Protein AF-A0A180F6N1-F1 (afdb_monomer)

Solvent-accessible surface area (backbone atoms only — not comparable to full-atom values): 6574 Å² total; per-residue (Å²): 79,39,38,54,26,73,73,48,71,42,90,83,77,40,50,67,47,74,34,85,89,40,63,73,47,91,52,71,53,28,44,74,29,74,54,74,46,99,86,74,53,70,52,46,40,78,42,44,46,66,56,42,49,54,48,43,49,72,75,32,71,51,40,65,73,68,38,57,62,60,62,80,40,40,66,64,48,40,50,52,49,44,39,50,50,46,37,73,73,74,43,77,85,42,72,68,55,47,53,51,51,59,64,64,70,51,80,84,80,82,125

Structure (mmCIF, N/CA/C/O backbone):
data_AF-A0A180F6N1-F1
#
_entry.id   AF-A0A180F6N1-F1
#
loop_
_atom_site.group_PDB
_atom_site.id
_atom_site.type_symbol
_atom_site.label_atom_id
_atom_site.label_alt_id
_atom_site.label_comp_id
_atom_site.label_asym_id
_atom_site.label_entity_id
_atom_site.label_seq_id
_atom_site.pdbx_PDB_ins_code
_atom_site.Cartn_x
_atom_site.Cartn_y
_atom_site.Cartn_z
_atom_site.occupancy
_atom_site.B_iso_or_equiv
_atom_site.auth_seq_id
_atom_site.auth_comp_id
_atom_site.auth_asym_id
_atom_site.auth_atom_id
_atom_site.pdbx_PDB_model_num
ATOM 1 N N . MET A 1 1 ? -3.446 -8.917 0.694 1.00 62.00 1 MET A N 1
ATOM 2 C CA . MET A 1 1 ? -3.112 -10.315 1.010 1.00 62.00 1 MET A CA 1
ATOM 3 C C . MET A 1 1 ? -4.001 -10.765 2.131 1.00 62.00 1 MET A C 1
ATOM 5 O O . MET A 1 1 ? -4.154 -10.025 3.104 1.00 62.00 1 MET A O 1
ATOM 9 N N . TYR A 1 2 ? -4.553 -11.953 1.968 1.00 64.06 2 TYR A N 1
ATOM 10 C CA . TYR A 1 2 ? -5.416 -12.605 2.930 1.00 64.06 2 TYR A CA 1
ATOM 11 C C . TYR A 1 2 ? -4.659 -13.669 3.721 1.00 64.06 2 TYR A C 1
ATOM 13 O O . TYR A 1 2 ? -3.598 -14.154 3.315 1.00 64.06 2 TYR A O 1
ATOM 21 N N . GLU A 1 3 ? -5.185 -13.995 4.894 1.00 54.75 3 GLU A N 1
ATOM 22 C CA . GLU A 1 3 ? -4.610 -15.007 5.771 1.00 54.75 3 GLU A CA 1
ATOM 23 C C . GLU A 1 3 ? -4.488 -16.365 5.051 1.00 54.75 3 GLU A C 1
ATOM 25 O O . GLU A 1 3 ? -5.470 -16.902 4.536 1.00 54.75 3 GLU A O 1
ATOM 30 N N . GLY A 1 4 ? -3.267 -16.915 5.003 1.00 57.75 4 GLY A N 1
ATOM 31 C CA . GLY A 1 4 ? -2.955 -18.195 4.351 1.00 57.75 4 GLY A CA 1
ATOM 32 C C . GLY A 1 4 ? -2.373 -18.113 2.929 1.00 57.75 4 GLY A C 1
ATOM 33 O O . GLY A 1 4 ? -1.931 -19.132 2.408 1.00 57.75 4 GLY A O 1
ATOM 34 N N . GLU A 1 5 ? -2.286 -16.923 2.320 1.00 57.81 5 GLU A N 1
ATOM 35 C CA . GLU A 1 5 ? -1.766 -16.756 0.944 1.00 57.81 5 GLU A CA 1
ATOM 36 C C . GLU A 1 5 ? -0.229 -16.634 0.837 1.00 57.81 5 GLU A C 1
ATOM 38 O O . GLU A 1 5 ? 0.317 -16.665 -0.269 1.00 57.81 5 GLU A O 1
ATOM 43 N N . ILE A 1 6 ? 0.491 -16.488 1.959 1.00 59.62 6 ILE A N 1
ATOM 44 C CA . ILE A 1 6 ? 1.956 -16.318 1.975 1.00 59.62 6 ILE A CA 1
ATOM 45 C C . ILE A 1 6 ? 2.626 -17.684 2.151 1.00 59.62 6 ILE A C 1
ATOM 47 O O . ILE A 1 6 ? 2.595 -18.248 3.243 1.00 59.62 6 ILE A O 1
ATOM 51 N N . ALA A 1 7 ? 3.258 -18.200 1.094 1.00 58.75 7 ALA A N 1
ATOM 52 C CA . ALA A 1 7 ? 4.006 -19.459 1.159 1.00 58.75 7 ALA A CA 1
ATOM 53 C C . ALA A 1 7 ? 5.454 -19.256 1.634 1.00 58.75 7 ALA A C 1
ATOM 55 O O . ALA A 1 7 ? 5.997 -20.082 2.361 1.00 58.75 7 ALA A O 1
ATOM 56 N N . SER A 1 8 ? 6.091 -18.157 1.223 1.00 55.88 8 SER A N 1
ATOM 57 C CA . SER A 1 8 ? 7.473 -17.824 1.576 1.00 55.88 8 SER A CA 1
ATOM 58 C C . SER A 1 8 ? 7.761 -16.358 1.253 1.00 55.88 8 SER A C 1
ATOM 60 O O . SER A 1 8 ? 7.312 -15.849 0.224 1.00 55.88 8 SER A O 1
ATOM 62 N N . GLN A 1 9 ? 8.5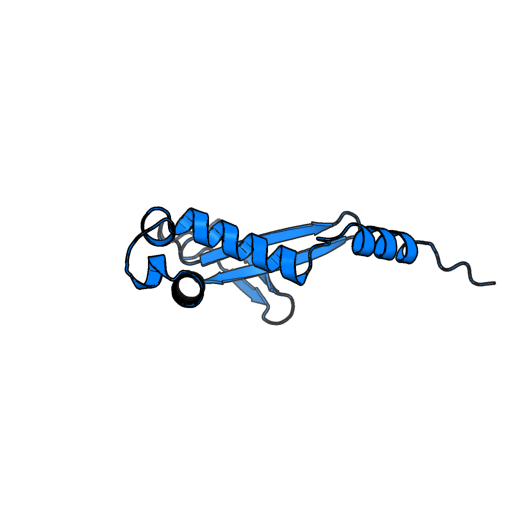21 -15.691 2.124 1.00 58.34 9 GLN A N 1
ATOM 63 C CA . GLN A 1 9 ? 9.084 -14.367 1.874 1.00 58.34 9 GLN A CA 1
ATOM 64 C C . GLN A 1 9 ? 10.608 -14.458 1.958 1.00 58.34 9 GLN A C 1
ATOM 66 O O . GLN A 1 9 ? 11.173 -14.690 3.031 1.00 58.34 9 GLN A O 1
ATOM 71 N N . ASN A 1 10 ? 11.294 -14.233 0.840 1.00 67.94 10 ASN A N 1
ATOM 72 C CA . ASN A 1 10 ? 12.748 -14.159 0.847 1.00 67.94 10 ASN A CA 1
ATOM 73 C C . ASN A 1 10 ? 13.186 -12.804 1.428 1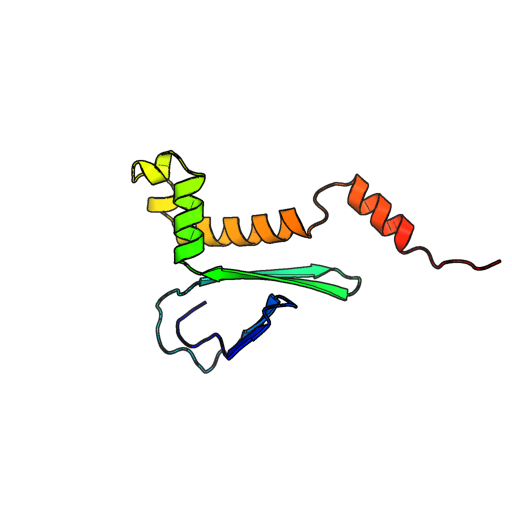.00 67.94 10 ASN A C 1
ATOM 75 O O . ASN A 1 10 ? 12.964 -11.748 0.835 1.00 67.94 10 ASN A O 1
ATOM 79 N N . ARG A 1 11 ? 13.825 -12.831 2.605 1.00 58.41 11 ARG A N 1
ATOM 80 C CA . ARG A 1 11 ? 14.264 -11.628 3.342 1.00 58.41 11 ARG A CA 1
ATOM 81 C C . ARG A 1 11 ? 15.283 -10.774 2.581 1.00 58.41 11 ARG A C 1
ATOM 83 O O . ARG A 1 11 ? 15.385 -9.585 2.868 1.00 58.41 11 ARG A O 1
ATOM 90 N N . PHE A 1 12 ? 16.032 -11.364 1.648 1.00 54.41 12 PHE A N 1
ATOM 91 C CA . PHE A 1 12 ? 17.068 -10.668 0.883 1.00 54.41 12 PHE A CA 1
ATOM 92 C C . PHE A 1 12 ? 16.554 -10.127 -0.453 1.00 54.41 12 PHE A C 1
ATOM 94 O O . PHE A 1 12 ? 16.831 -8.976 -0.790 1.00 54.41 12 PHE A O 1
ATOM 101 N N . THR A 1 13 ? 15.798 -10.922 -1.214 1.00 58.41 13 THR A N 1
ATOM 102 C CA . THR A 1 13 ? 15.313 -10.504 -2.544 1.00 58.41 13 THR A CA 1
ATOM 103 C C . THR A 1 13 ? 13.993 -9.738 -2.477 1.00 58.41 13 THR A C 1
ATOM 105 O O . THR A 1 13 ? 13.713 -8.925 -3.364 1.00 58.41 13 THR A O 1
ATOM 108 N N . GLY A 1 14 ? 13.223 -9.933 -1.400 1.00 62.91 14 GLY A N 1
ATOM 109 C CA . GLY A 1 14 ? 11.866 -9.414 -1.240 1.00 62.91 14 GLY A CA 1
ATOM 110 C C . GLY A 1 14 ? 10.824 -10.206 -2.028 1.00 62.91 14 GLY A C 1
ATOM 111 O O . GLY A 1 14 ? 9.653 -9.839 -1.991 1.00 62.91 14 GLY A O 1
ATOM 112 N N . GLU A 1 15 ? 11.230 -11.267 -2.730 1.00 62.00 15 GLU A N 1
ATOM 113 C CA . GLU A 1 15 ? 10.329 -12.131 -3.488 1.00 62.00 15 GLU A CA 1
ATOM 114 C C . GLU A 1 15 ? 9.328 -12.789 -2.547 1.00 62.00 15 GLU A C 1
ATOM 116 O O . GLU A 1 15 ? 9.685 -13.348 -1.502 1.00 62.00 15 GLU A O 1
ATOM 121 N N . ILE A 1 16 ? 8.063 -12.701 -2.939 1.00 68.19 16 ILE A N 1
ATOM 122 C CA . ILE A 1 16 ? 6.961 -13.326 -2.232 1.00 68.19 16 ILE A CA 1
ATOM 123 C C . ILE A 1 16 ? 6.409 -14.402 -3.148 1.00 68.19 16 ILE A C 1
ATOM 125 O O . ILE A 1 16 ? 5.938 -14.106 -4.247 1.00 68.19 16 ILE A O 1
ATOM 129 N N . VAL A 1 17 ? 6.448 -15.645 -2.684 1.00 64.38 17 VAL A N 1
ATOM 130 C CA . VAL A 1 17 ? 5.744 -16.735 -3.354 1.00 64.38 17 VAL A CA 1
ATOM 131 C C . VAL A 1 17 ? 4.316 -16.751 -2.825 1.00 64.38 17 VAL A C 1
ATOM 133 O O . VAL A 1 17 ? 4.077 -16.990 -1.637 1.00 64.38 17 VAL A O 1
ATOM 136 N N . PHE A 1 18 ? 3.374 -16.459 -3.717 1.00 66.19 18 PHE A N 1
ATOM 137 C CA . PHE A 1 18 ? 1.947 -16.472 -3.425 1.00 66.19 18 PHE A CA 1
ATOM 138 C C . PHE A 1 18 ? 1.386 -17.871 -3.654 1.00 66.19 18 PHE A C 1
ATOM 140 O O . PHE A 1 18 ? 1.602 -18.452 -4.717 1.00 66.19 18 PHE A O 1
ATOM 147 N N . ASN A 1 19 ? 0.627 -18.391 -2.688 1.00 63.66 19 ASN A N 1
ATOM 148 C CA . ASN A 1 19 ? -0.185 -19.587 -2.891 1.00 63.66 19 ASN A CA 1
ATOM 149 C C . ASN A 1 19 ? -1.679 -19.208 -2.873 1.00 63.66 19 ASN A C 1
ATOM 151 O O . ASN A 1 19 ? -2.273 -19.136 -1.796 1.00 63.66 19 ASN A O 1
ATOM 155 N N . PRO A 1 20 ? -2.303 -18.972 -4.042 1.00 59.09 20 PRO A N 1
ATOM 156 C CA . PRO A 1 20 ? -3.707 -18.566 -4.129 1.00 59.09 20 PRO A CA 1
ATOM 157 C C . PRO A 1 20 ? -4.694 -19.649 -3.657 1.00 59.09 20 PRO A C 1
ATOM 159 O O . PRO A 1 20 ? -5.838 -19.332 -3.345 1.00 59.09 20 PRO A O 1
ATOM 162 N N . ALA A 1 21 ? -4.270 -20.914 -3.550 1.00 55.81 21 ALA A N 1
ATOM 163 C CA . ALA A 1 21 ? -5.102 -22.011 -3.046 1.00 55.81 21 ALA A CA 1
ATOM 164 C C . ALA A 1 21 ? -5.127 -22.108 -1.505 1.00 55.81 21 ALA A C 1
ATOM 166 O O . ALA A 1 21 ? -5.887 -22.896 -0.949 1.00 55.81 21 ALA A O 1
ATOM 167 N N . GLY A 1 22 ? -4.295 -21.327 -0.806 1.00 58.22 22 GLY A N 1
ATOM 168 C CA . GLY A 1 22 ? -4.133 -21.377 0.651 1.00 58.22 22 GLY A CA 1
ATOM 169 C C . GLY A 1 22 ? -5.033 -20.428 1.444 1.00 58.22 22 GLY A C 1
ATOM 170 O O . GLY A 1 22 ? -4.847 -20.314 2.654 1.00 58.22 22 GLY A O 1
ATOM 171 N N . LYS A 1 23 ? -5.972 -19.724 0.800 1.00 54.97 23 LYS A N 1
ATOM 172 C CA . LYS A 1 23 ? -6.834 -18.728 1.453 1.00 54.97 23 LYS A CA 1
ATOM 173 C C . LYS A 1 23 ? -7.637 -19.371 2.590 1.00 54.97 23 LYS A C 1
ATOM 175 O O . LYS A 1 23 ? -8.532 -20.176 2.348 1.00 54.97 23 LYS A O 1
ATOM 180 N N . LYS A 1 24 ? -7.321 -19.000 3.833 1.00 59.91 24 LYS A N 1
ATOM 181 C CA . LYS A 1 24 ? -8.010 -19.485 5.042 1.00 59.91 24 LYS A CA 1
ATOM 182 C C . LYS A 1 24 ? -9.109 -18.538 5.516 1.00 59.91 24 LYS A C 1
ATOM 184 O O . LYS A 1 24 ? -10.041 -18.988 6.170 1.00 59.91 24 LYS A O 1
ATOM 189 N N . SER A 1 25 ? -8.997 -17.246 5.210 1.00 65.69 25 SER A N 1
ATOM 190 C CA . SER A 1 25 ? -9.921 -16.216 5.695 1.00 65.69 25 SER A CA 1
ATOM 191 C C . SER A 1 25 ? -9.981 -15.013 4.748 1.00 65.69 25 SER A C 1
ATOM 193 O O . SER A 1 25 ? -9.088 -14.822 3.926 1.00 65.69 25 SER A O 1
ATOM 195 N N . ASP A 1 26 ? -11.018 -14.184 4.885 1.00 70.75 26 ASP A N 1
ATOM 196 C CA . ASP A 1 26 ? -11.162 -12.880 4.218 1.00 70.75 26 ASP A CA 1
ATOM 197 C C . ASP A 1 26 ? -10.468 -11.733 4.983 1.00 70.75 26 ASP A C 1
ATOM 199 O O . ASP A 1 26 ? -10.523 -10.571 4.578 1.00 70.75 26 ASP A O 1
ATOM 203 N N . THR A 1 27 ? -9.759 -12.035 6.075 1.00 73.75 27 THR A N 1
ATOM 204 C CA . THR A 1 27 ? -8.994 -11.034 6.828 1.00 73.75 27 THR A CA 1
ATOM 205 C C . THR A 1 27 ? -7.758 -10.573 6.054 1.00 73.75 27 THR A C 1
ATOM 207 O O . THR A 1 27 ? -6.881 -11.369 5.713 1.00 73.75 27 THR A O 1
ATOM 210 N N . VAL A 1 28 ? -7.647 -9.260 5.826 1.00 78.75 28 VAL A N 1
ATOM 211 C CA . VAL A 1 28 ? -6.467 -8.641 5.206 1.00 78.75 28 VAL A CA 1
ATOM 212 C C . VAL A 1 28 ? -5.303 -8.604 6.204 1.00 78.75 28 VAL A C 1
ATOM 214 O O . VAL A 1 28 ? -5.321 -7.832 7.163 1.00 78.75 28 VAL A O 1
ATOM 217 N N . ILE A 1 29 ? -4.264 -9.401 5.949 1.00 82.62 29 ILE A N 1
ATOM 218 C CA . ILE A 1 29 ? -3.051 -9.494 6.787 1.00 82.62 29 ILE A CA 1
ATOM 219 C C . ILE A 1 29 ? -1.950 -8.509 6.366 1.00 82.62 29 ILE A C 1
ATOM 221 O O . ILE A 1 29 ? -1.088 -8.126 7.160 1.00 82.62 29 ILE A O 1
ATOM 225 N N . GLY A 1 30 ? -1.983 -8.051 5.115 1.00 85.56 30 GLY A N 1
ATOM 226 C CA . GLY A 1 30 ? -0.951 -7.174 4.586 1.00 85.56 30 GLY A CA 1
ATOM 227 C C . GLY A 1 30 ? -1.164 -6.758 3.140 1.00 85.56 30 GLY A C 1
ATOM 228 O O . GLY A 1 30 ? -2.081 -7.203 2.440 1.00 85.56 30 GLY A O 1
ATOM 229 N N . TYR A 1 31 ? -0.274 -5.885 2.697 1.00 87.50 31 TYR A N 1
ATOM 230 C CA . TYR A 1 31 ? -0.313 -5.196 1.422 1.00 87.50 31 TYR A CA 1
ATOM 231 C C . TYR A 1 31 ? 0.994 -5.431 0.682 1.00 87.50 31 TYR A C 1
ATOM 233 O O . TYR A 1 31 ? 2.077 -5.333 1.255 1.00 87.50 31 TYR A O 1
ATOM 241 N N . VAL A 1 32 ? 0.884 -5.713 -0.610 1.00 87.81 32 VAL A N 1
ATOM 242 C CA . VAL A 1 32 ? 2.032 -5.904 -1.490 1.00 87.81 32 VAL A CA 1
ATOM 243 C C . VAL A 1 32 ? 1.960 -4.920 -2.647 1.00 87.81 32 VAL A C 1
ATOM 245 O O . VAL A 1 32 ? 0.880 -4.638 -3.165 1.00 87.81 32 VAL A O 1
ATOM 248 N N . ALA A 1 33 ? 3.115 -4.403 -3.047 1.00 87.75 33 ALA A N 1
ATOM 249 C CA . ALA A 1 33 ? 3.303 -3.737 -4.322 1.00 87.75 33 ALA A CA 1
ATOM 250 C C . ALA A 1 33 ? 4.400 -4.452 -5.114 1.00 87.75 33 ALA A C 1
ATOM 252 O O . ALA A 1 33 ? 5.366 -4.957 -4.540 1.00 87.75 33 ALA A O 1
ATOM 253 N N . TYR A 1 34 ? 4.247 -4.455 -6.431 1.00 87.56 34 TYR A N 1
ATOM 254 C CA . TYR A 1 34 ? 5.189 -5.023 -7.383 1.00 87.56 34 TYR A CA 1
ATOM 255 C C . TYR A 1 34 ? 5.295 -4.092 -8.588 1.00 87.56 34 TYR A C 1
ATOM 257 O O . TYR A 1 34 ? 4.288 -3.520 -9.011 1.00 87.56 34 TYR A O 1
ATOM 265 N N . PHE A 1 35 ? 6.500 -3.934 -9.131 1.00 84.50 35 PHE A N 1
ATOM 266 C CA . PHE A 1 35 ? 6.670 -3.409 -10.480 1.00 84.50 35 PHE A CA 1
ATOM 267 C C . PHE A 1 35 ? 7.825 -4.112 -11.188 1.00 84.50 35 PHE A C 1
ATOM 269 O O . PHE A 1 35 ? 8.818 -4.497 -10.560 1.00 84.50 35 PHE A O 1
ATOM 276 N N . SER A 1 36 ? 7.687 -4.210 -12.505 1.00 84.31 36 SER A N 1
ATOM 277 C CA . SER A 1 36 ? 8.712 -4.671 -13.427 1.00 84.31 36 SER A CA 1
ATOM 278 C C . SER A 1 36 ? 8.980 -3.610 -14.490 1.00 84.31 36 SER A C 1
ATOM 280 O O . SER A 1 36 ? 8.102 -2.829 -14.870 1.00 84.31 36 SER A O 1
ATOM 282 N N . LEU A 1 37 ? 10.228 -3.547 -14.936 1.00 82.19 37 LEU A N 1
ATOM 283 C CA . LEU A 1 37 ? 10.664 -2.725 -16.055 1.00 82.19 37 LEU A CA 1
ATOM 284 C C . LEU A 1 37 ? 10.967 -3.615 -17.261 1.00 82.19 37 LEU A C 1
ATOM 286 O O . LEU A 1 37 ? 11.368 -4.768 -17.127 1.00 82.19 37 LEU A O 1
ATOM 290 N N . ILE A 1 38 ? 10.856 -3.036 -18.454 1.00 80.56 38 ILE A N 1
ATOM 291 C CA . ILE A 1 38 ? 11.112 -3.711 -19.737 1.00 80.56 38 ILE A CA 1
ATOM 292 C C . ILE A 1 38 ? 12.540 -4.267 -19.895 1.00 80.56 38 ILE A C 1
ATOM 294 O O . ILE A 1 38 ? 12.792 -5.051 -20.799 1.00 80.56 38 ILE A O 1
ATOM 298 N N . ASN A 1 39 ? 13.476 -3.865 -19.034 1.00 73.25 39 ASN A N 1
ATOM 299 C CA . ASN A 1 39 ? 14.861 -4.339 -19.013 1.00 73.25 39 ASN A CA 1
ATOM 300 C C . ASN A 1 39 ? 15.092 -5.516 -18.043 1.00 73.25 39 ASN A C 1
ATOM 302 O O . ASN A 1 39 ? 16.240 -5.845 -17.762 1.00 73.25 39 ASN A O 1
ATOM 306 N N . GLY A 1 40 ? 14.026 -6.112 -17.496 1.00 75.75 40 GLY A N 1
ATOM 307 C CA . GLY A 1 40 ? 14.107 -7.254 -16.579 1.00 75.75 40 GLY A CA 1
ATOM 308 C C . GLY A 1 40 ? 14.350 -6.887 -15.112 1.00 75.75 40 GLY A C 1
ATOM 309 O O . GLY A 1 40 ? 14.570 -7.773 -14.291 1.00 75.75 40 GLY A O 1
ATOM 310 N N . PHE A 1 41 ? 14.316 -5.599 -14.747 1.00 81.31 41 PHE A N 1
ATOM 311 C CA . PHE A 1 41 ? 14.378 -5.203 -13.340 1.00 81.31 41 PHE A CA 1
ATOM 312 C C . PHE A 1 41 ? 13.014 -5.369 -12.669 1.00 81.31 41 PHE A C 1
ATOM 314 O O . PHE A 1 41 ? 12.041 -4.731 -13.072 1.00 81.31 41 PHE A O 1
ATOM 321 N N . GLU A 1 42 ? 12.967 -6.160 -11.600 1.00 83.25 42 GLU A N 1
ATOM 322 C CA . GLU A 1 42 ? 11.751 -6.429 -10.838 1.00 83.25 42 GLU A CA 1
ATOM 323 C C . GLU A 1 42 ? 11.959 -6.195 -9.346 1.00 83.25 42 GLU A C 1
ATOM 325 O O . GLU A 1 42 ? 12.973 -6.607 -8.766 1.00 83.25 42 GLU A O 1
ATOM 330 N N . LYS A 1 43 ? 10.975 -5.562 -8.696 1.00 84.12 43 LYS A N 1
ATOM 331 C CA . LYS A 1 43 ? 10.953 -5.458 -7.236 1.00 84.12 43 LYS A CA 1
ATOM 332 C C . LYS A 1 43 ? 9.570 -5.596 -6.630 1.00 84.12 43 LYS A C 1
ATOM 334 O O . LYS A 1 43 ? 8.583 -5.048 -7.113 1.00 84.12 43 LYS A O 1
ATOM 339 N N . TYR A 1 44 ? 9.568 -6.271 -5.486 1.00 86.62 44 TYR A N 1
ATOM 340 C CA . TYR A 1 44 ? 8.427 -6.482 -4.612 1.00 86.62 44 TYR A CA 1
ATOM 341 C C . TYR A 1 44 ? 8.640 -5.712 -3.307 1.00 86.62 44 TYR A C 1
ATOM 343 O O . TYR A 1 44 ? 9.762 -5.586 -2.809 1.00 86.62 44 TYR A O 1
ATOM 351 N N . LEU A 1 45 ? 7.554 -5.204 -2.737 1.00 86.19 45 LEU A N 1
ATOM 352 C CA . LEU A 1 45 ? 7.527 -4.663 -1.385 1.00 86.19 45 LEU A CA 1
ATOM 353 C C . LEU A 1 45 ? 6.287 -5.180 -0.673 1.00 86.19 45 LEU A C 1
ATOM 355 O O . LEU A 1 45 ? 5.167 -4.898 -1.092 1.00 86.19 45 LEU A O 1
ATOM 359 N N . TYR A 1 46 ? 6.507 -5.890 0.426 1.00 87.69 46 TYR A N 1
ATOM 360 C CA . TYR A 1 46 ? 5.469 -6.302 1.358 1.00 87.69 46 TYR A CA 1
ATOM 361 C C . TYR A 1 46 ? 5.471 -5.398 2.586 1.00 87.69 46 TYR A C 1
ATOM 363 O O . TYR A 1 46 ? 6.537 -5.055 3.097 1.00 87.69 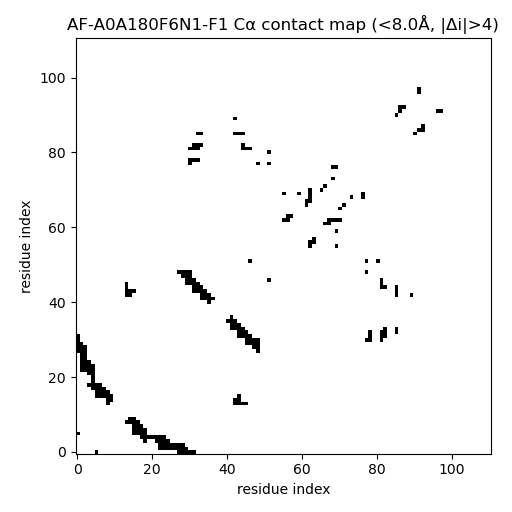46 TYR A O 1
ATOM 371 N N . MET A 1 47 ? 4.284 -5.055 3.073 1.00 87.31 47 MET A N 1
ATOM 372 C CA . MET A 1 47 ? 4.086 -4.501 4.405 1.00 87.31 47 MET A CA 1
ATOM 373 C C . MET A 1 47 ? 2.886 -5.174 5.061 1.00 87.31 47 MET A C 1
ATOM 375 O O . MET A 1 47 ? 1.814 -5.291 4.464 1.00 87.31 47 MET A O 1
ATOM 379 N N . THR A 1 48 ? 3.050 -5.573 6.313 1.00 89.12 48 THR A N 1
ATOM 380 C CA . THR A 1 48 ? 1.944 -6.047 7.152 1.00 89.12 48 THR A CA 1
ATOM 381 C C . THR A 1 48 ? 0.957 -4.914 7.443 1.00 89.12 48 THR A C 1
ATOM 383 O O . THR A 1 48 ? 1.304 -3.726 7.393 1.00 89.12 48 THR A O 1
ATOM 386 N N . LYS A 1 49 ? -0.289 -5.264 7.788 1.00 88.94 49 LYS A N 1
ATOM 387 C CA . LYS A 1 49 ? -1.302 -4.276 8.200 1.00 88.94 49 LYS A CA 1
ATOM 388 C C . LYS A 1 49 ? -0.802 -3.399 9.357 1.00 88.94 49 LYS A C 1
ATOM 390 O O . LYS A 1 49 ? -0.939 -2.178 9.307 1.00 88.94 49 LYS A O 1
ATOM 395 N N . GLU A 1 50 ? -0.141 -4.003 10.339 1.00 89.69 50 GLU A N 1
ATOM 396 C CA . GLU A 1 50 ? 0.426 -3.317 11.505 1.00 89.69 50 GLU A CA 1
ATOM 397 C C . GLU A 1 50 ? 1.521 -2.309 11.131 1.00 89.69 50 GLU A C 1
ATOM 399 O O . GLU A 1 50 ? 1.586 -1.208 11.682 1.00 89.69 50 GLU A O 1
ATOM 404 N N . GLU A 1 51 ? 2.391 -2.649 10.178 1.00 89.88 51 GLU A N 1
ATOM 405 C CA . GLU A 1 51 ? 3.407 -1.722 9.672 1.00 89.88 51 GLU A CA 1
ATOM 406 C C . GLU A 1 51 ? 2.772 -0.543 8.930 1.00 89.88 51 GLU A C 1
ATOM 408 O O . GLU A 1 51 ? 3.216 0.602 9.088 1.00 89.88 51 GLU A O 1
ATOM 413 N N . CYS A 1 52 ? 1.711 -0.793 8.157 1.00 91.19 52 CYS A N 1
ATOM 414 C CA . CYS A 1 52 ? 0.927 0.262 7.520 1.00 91.19 52 CYS A CA 1
ATOM 415 C C . CYS A 1 52 ? 0.263 1.175 8.560 1.00 91.19 52 CYS A C 1
ATOM 417 O O . CYS A 1 52 ? 0.355 2.396 8.425 1.00 91.19 52 CYS A O 1
ATOM 419 N N . GLU A 1 53 ? -0.318 0.626 9.630 1.00 91.38 53 GLU A N 1
ATOM 420 C CA . GLU A 1 53 ? -0.901 1.406 10.730 1.00 91.38 53 GLU A CA 1
ATOM 421 C C . GLU A 1 53 ? 0.144 2.254 11.457 1.00 91.38 53 GLU A C 1
ATOM 423 O O . GLU A 1 53 ? -0.054 3.457 11.650 1.00 91.38 53 GLU A O 1
ATOM 428 N N . LYS A 1 54 ? 1.294 1.667 11.815 1.00 92.81 54 LYS A N 1
ATOM 429 C CA . LYS A 1 54 ? 2.416 2.394 12.437 1.00 92.81 54 LYS A CA 1
ATOM 430 C C . LYS A 1 54 ? 2.872 3.550 11.552 1.00 92.81 54 LYS A C 1
ATOM 432 O O . LYS A 1 54 ? 3.113 4.654 12.044 1.00 92.81 54 LYS A O 1
ATOM 437 N N . ARG A 1 55 ? 2.956 3.332 10.237 1.00 92.19 55 ARG A N 1
ATOM 438 C CA . ARG A 1 55 ? 3.335 4.371 9.272 1.00 92.19 55 ARG A CA 1
ATOM 439 C C . ARG A 1 55 ? 2.269 5.458 9.155 1.00 92.19 55 ARG A C 1
ATOM 441 O O . ARG A 1 55 ? 2.618 6.639 9.199 1.00 92.19 55 ARG A O 1
ATOM 448 N N . GLY A 1 56 ? 0.997 5.078 9.069 1.00 90.44 56 GLY A N 1
ATOM 449 C CA . GLY A 1 56 ? -0.130 6.004 9.109 1.00 90.44 56 GLY A CA 1
ATOM 450 C C . GLY A 1 56 ? -0.056 6.892 10.348 1.00 90.44 56 GLY A C 1
ATOM 451 O O . GLY A 1 56 ? -0.062 8.115 10.223 1.00 90.44 56 GLY A O 1
ATOM 452 N N . LYS A 1 57 ? 0.114 6.299 11.540 1.00 91.19 57 LYS A N 1
ATOM 453 C CA . LYS A 1 57 ? 0.192 7.040 12.814 1.00 91.19 57 LYS A CA 1
ATOM 454 C C . LYS A 1 57 ? 1.423 7.930 12.870 1.00 91.19 57 LYS A C 1
ATOM 456 O O . LYS A 1 57 ? 1.345 9.034 13.387 1.00 91.19 57 LYS A O 1
ATOM 461 N N . LYS A 1 58 ? 2.559 7.500 12.317 1.00 92.00 58 LYS A N 1
ATOM 462 C CA . LYS A 1 58 ? 3.792 8.298 12.311 1.00 92.00 58 LYS A CA 1
ATOM 463 C C . LYS A 1 58 ? 3.661 9.569 11.466 1.00 92.00 58 LYS A C 1
ATOM 465 O O . LYS A 1 58 ? 4.049 10.639 11.935 1.00 92.00 58 LYS A O 1
ATOM 470 N N . TYR A 1 59 ? 3.123 9.460 10.249 1.00 89.62 59 TYR A N 1
ATOM 471 C CA . TYR A 1 59 ? 3.154 10.544 9.255 1.00 89.62 59 TYR A CA 1
ATOM 472 C C . TYR A 1 59 ? 1.841 11.332 9.114 1.00 89.62 59 TYR A C 1
ATOM 474 O O . TYR A 1 59 ? 1.878 12.472 8.658 1.00 89.62 59 TYR A O 1
ATOM 482 N N . SER A 1 60 ? 0.689 10.775 9.499 1.00 90.31 60 SER A N 1
ATOM 483 C CA . SER A 1 60 ? -0.607 11.461 9.419 1.00 90.31 60 SER A CA 1
ATOM 484 C C . SER A 1 60 ? -1.020 12.011 10.783 1.00 90.31 60 SER A C 1
ATOM 486 O O . SER A 1 60 ? -1.426 11.266 11.672 1.00 90.31 60 SER A O 1
ATOM 488 N N . GLN A 1 61 ? -0.958 13.336 10.950 1.00 87.50 61 GLN A N 1
ATOM 489 C CA . GLN A 1 61 ? -1.389 13.993 12.193 1.00 87.50 61 GLN A CA 1
ATOM 490 C C . GLN A 1 61 ? -2.899 13.851 12.439 1.00 87.50 61 GLN A C 1
ATOM 492 O O . GLN A 1 61 ? -3.321 13.739 13.584 1.00 87.50 61 GLN A O 1
ATOM 497 N N . MET A 1 62 ? -3.709 13.813 11.375 1.00 87.25 62 MET A N 1
ATOM 498 C CA . MET A 1 62 ? -5.159 13.593 11.471 1.00 87.25 62 MET A CA 1
ATOM 499 C C . MET A 1 62 ? -5.463 12.182 11.982 1.00 87.25 62 MET A C 1
ATOM 501 O O . MET A 1 62 ? -6.281 12.007 12.879 1.00 87.25 62 MET A O 1
ATOM 505 N N . TYR A 1 63 ? -4.707 11.187 11.508 1.00 90.12 63 TYR A N 1
ATOM 506 C CA . TYR A 1 63 ? -4.881 9.807 11.954 1.00 90.12 63 TYR A CA 1
ATOM 507 C C . TYR A 1 63 ? -4.484 9.609 13.420 1.00 90.12 63 TYR A C 1
ATOM 509 O O . TYR A 1 63 ? -5.147 8.862 14.130 1.00 90.12 63 TYR A O 1
ATOM 517 N N . LYS A 1 64 ? -3.467 10.333 13.919 1.00 89.44 64 LYS A N 1
ATOM 518 C CA . LYS A 1 64 ? -3.159 10.356 15.364 1.00 89.44 64 LYS A CA 1
ATOM 519 C C . LYS A 1 64 ? -4.326 10.870 16.205 1.00 89.44 64 LYS A C 1
ATOM 521 O O . LYS A 1 64 ? -4.486 10.437 17.338 1.00 89.44 64 LYS A O 1
ATOM 526 N N . LYS A 1 65 ? -5.117 11.795 15.656 1.00 89.19 65 LYS A N 1
ATOM 527 C CA . LYS A 1 65 ? -6.314 12.352 16.295 1.00 89.19 65 LYS A CA 1
ATOM 528 C C . LYS A 1 65 ? -7.579 11.516 16.039 1.00 89.19 65 LYS A C 1
ATOM 530 O O . LYS A 1 65 ? -8.648 11.913 16.481 1.00 89.19 65 LYS A O 1
ATOM 535 N N . GLY A 1 66 ? -7.466 10.382 15.340 1.00 86.31 66 GLY A N 1
ATOM 536 C CA . GLY A 1 66 ? -8.563 9.437 15.112 1.00 86.31 66 GLY A CA 1
ATOM 537 C C . GLY A 1 66 ? -9.494 9.762 13.939 1.00 86.31 66 GLY A C 1
ATOM 538 O O . GLY A 1 66 ? -10.526 9.114 13.814 1.00 86.31 66 GLY A O 1
ATOM 539 N N . TYR A 1 67 ? -9.158 10.725 13.072 1.00 84.38 67 TYR A N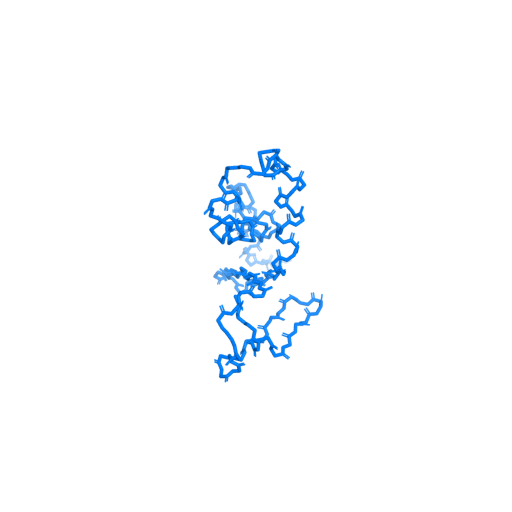 1
ATOM 540 C CA . TYR A 1 67 ? -10.019 11.120 11.948 1.00 84.38 67 TYR A CA 1
ATOM 541 C C . TYR A 1 67 ? -9.273 11.248 10.611 1.00 84.38 67 TYR A C 1
ATOM 543 O O . TYR A 1 67 ? -8.040 11.304 10.545 1.00 84.38 67 TYR A O 1
ATOM 551 N N . GLY A 1 68 ? -10.041 11.324 9.522 1.00 88.62 68 GLY A N 1
ATOM 552 C CA . GLY A 1 68 ? -9.555 11.508 8.156 1.00 88.62 68 GLY A CA 1
ATOM 553 C C . GLY A 1 68 ? -9.309 10.195 7.416 1.00 88.62 68 GLY A C 1
ATOM 554 O O . GLY A 1 68 ? -9.530 9.111 7.941 1.00 88.62 68 GLY A O 1
ATOM 555 N N . LYS A 1 69 ? -8.762 10.292 6.196 1.00 89.69 69 LYS A N 1
ATOM 556 C CA . LYS A 1 69 ? -8.741 9.187 5.215 1.00 89.69 69 LYS A CA 1
ATOM 557 C C . LYS A 1 69 ? -8.103 7.875 5.680 1.00 89.69 69 LYS A C 1
ATOM 559 O O . LYS A 1 69 ? -8.426 6.838 5.133 1.00 89.69 69 LYS A O 1
ATOM 564 N N . TRP A 1 70 ? -7.188 7.903 6.648 1.00 89.69 70 TRP A N 1
ATOM 565 C CA . TRP A 1 70 ? -6.616 6.673 7.215 1.00 89.69 70 TRP A CA 1
ATOM 566 C C . TRP A 1 70 ? -7.576 5.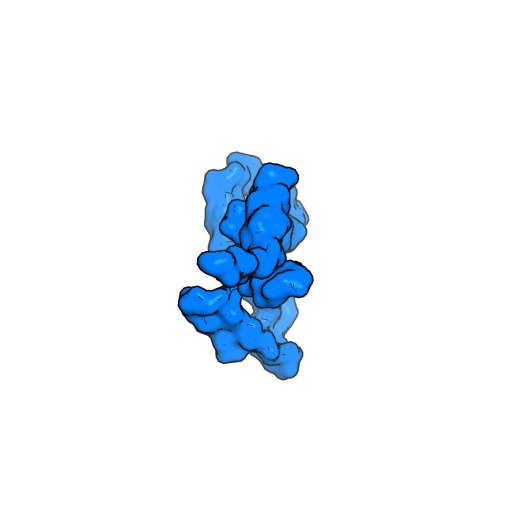935 8.161 1.00 89.69 70 TRP A C 1
ATOM 568 O O . TRP A 1 70 ? -7.402 4.739 8.361 1.00 89.69 70 TRP A O 1
ATOM 578 N N . SER A 1 71 ? -8.533 6.649 8.758 1.00 88.31 71 SER A N 1
ATOM 579 C CA . SER A 1 71 ? -9.630 6.088 9.552 1.00 88.31 71 SER A CA 1
ATOM 580 C C . SER A 1 71 ? -10.782 5.659 8.639 1.00 88.31 71 SER A C 1
ATOM 582 O O . SER A 1 71 ? -11.271 4.543 8.755 1.00 88.31 71 SER A O 1
ATOM 584 N N . ASP A 1 72 ? -11.147 6.523 7.684 1.00 89.88 72 ASP A N 1
ATOM 585 C CA . ASP A 1 72 ? -12.314 6.317 6.816 1.00 89.88 72 ASP A CA 1
ATOM 586 C C . ASP A 1 72 ? -12.070 5.257 5.723 1.00 89.88 72 ASP A C 1
ATOM 588 O O . ASP A 1 72 ? -12.960 4.478 5.402 1.00 89.88 72 ASP A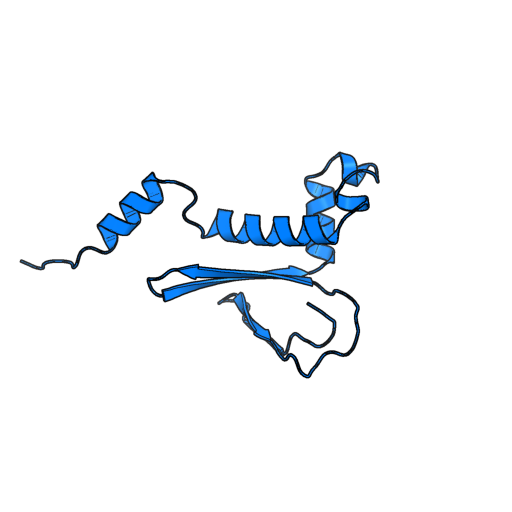 O 1
ATOM 592 N N . ASP A 1 73 ? -10.863 5.222 5.145 1.00 91.31 73 ASP A N 1
ATOM 593 C CA . ASP A 1 73 ? -10.470 4.292 4.076 1.00 91.31 73 ASP A CA 1
ATOM 594 C C . ASP A 1 73 ? -9.008 3.852 4.259 1.00 91.31 73 ASP A C 1
ATOM 596 O O . ASP A 1 73 ? -8.075 4.254 3.544 1.00 91.31 73 ASP A O 1
ATOM 600 N N . PHE A 1 74 ? -8.799 3.031 5.290 1.00 90.62 74 PHE A N 1
ATOM 601 C CA . PHE A 1 74 ? -7.481 2.510 5.643 1.00 90.62 74 PHE A CA 1
ATOM 602 C C . PHE A 1 74 ? -6.844 1.737 4.484 1.00 90.62 74 PHE A C 1
ATOM 604 O O . PHE A 1 74 ? -5.660 1.918 4.183 1.00 90.62 74 PHE A O 1
ATOM 611 N N . ASP A 1 75 ? -7.627 0.905 3.803 1.00 89.50 75 ASP A N 1
ATOM 612 C CA . ASP A 1 75 ? -7.122 -0.019 2.799 1.00 89.50 75 ASP A CA 1
ATOM 613 C C . ASP A 1 75 ? -6.616 0.709 1.550 1.00 89.50 75 ASP A C 1
ATOM 615 O O . ASP A 1 75 ? -5.543 0.379 1.028 1.00 89.50 75 ASP A O 1
ATOM 619 N N . ALA A 1 76 ? -7.332 1.731 1.064 1.00 91.56 76 ALA A N 1
ATOM 620 C CA . ALA A 1 76 ? -6.841 2.537 -0.052 1.00 91.56 76 ALA A CA 1
ATOM 621 C C . ALA A 1 76 ? -5.566 3.301 0.326 1.00 91.56 76 ALA A C 1
ATOM 623 O O . ALA A 1 76 ? -4.625 3.388 -0.474 1.00 91.56 76 ALA A O 1
ATOM 624 N N . MET A 1 77 ? -5.494 3.813 1.557 1.00 93.25 77 MET A N 1
ATOM 625 C CA . MET A 1 77 ? -4.314 4.517 2.059 1.00 93.25 77 MET A CA 1
ATOM 626 C C . MET A 1 77 ? -3.106 3.592 2.218 1.00 93.25 77 MET A C 1
ATOM 628 O O . MET A 1 77 ? -1.992 3.970 1.831 1.00 93.25 77 MET A O 1
ATOM 632 N N . ALA A 1 78 ? -3.309 2.375 2.716 1.00 91.88 78 ALA A N 1
ATOM 633 C CA . ALA A 1 78 ? -2.271 1.363 2.838 1.00 91.88 78 ALA A CA 1
ATOM 634 C C . ALA A 1 78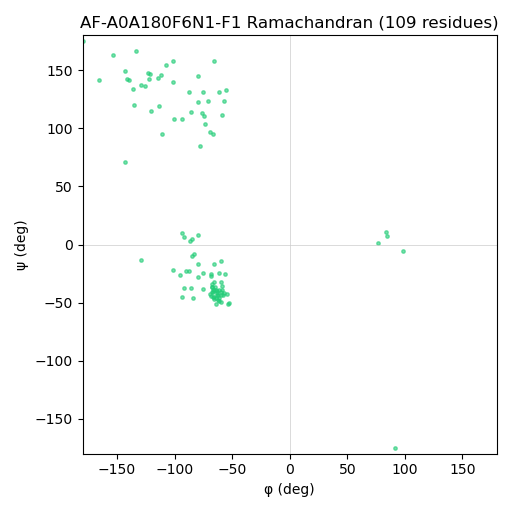 ? -1.743 0.946 1.457 1.00 91.88 78 ALA A C 1
ATOM 636 O O . ALA A 1 78 ? -0.540 1.072 1.212 1.00 91.88 78 ALA A O 1
ATOM 637 N N . ARG A 1 79 ? -2.627 0.589 0.510 1.00 91.69 79 ARG A N 1
ATOM 638 C CA . ARG A 1 79 ? -2.253 0.262 -0.884 1.00 91.69 79 ARG A CA 1
ATOM 639 C C . ARG A 1 79 ? -1.419 1.367 -1.530 1.00 91.69 79 ARG A C 1
ATOM 641 O O . ARG A 1 79 ? -0.324 1.114 -2.035 1.00 91.69 79 ARG A O 1
ATOM 648 N N . LYS A 1 80 ? -1.893 2.614 -1.451 1.00 93.06 80 LYS A N 1
ATOM 649 C CA . LYS A 1 80 ? -1.174 3.782 -1.981 1.00 93.06 80 LYS A CA 1
ATOM 650 C C . LYS A 1 80 ? 0.196 3.953 -1.331 1.00 93.06 80 LYS A C 1
ATOM 652 O O . LYS A 1 80 ? 1.161 4.300 -2.007 1.00 93.06 80 LYS A O 1
ATOM 657 N N . THR A 1 81 ? 0.286 3.742 -0.022 1.00 93.75 81 THR A N 1
ATOM 658 C CA . THR A 1 81 ? 1.529 3.925 0.732 1.00 93.75 81 THR A CA 1
ATOM 659 C C . THR A 1 81 ? 2.587 2.911 0.325 1.00 93.75 81 THR A C 1
ATOM 661 O O . THR A 1 81 ? 3.732 3.301 0.096 1.00 93.75 81 THR A O 1
ATOM 664 N N . VAL A 1 82 ? 2.209 1.640 0.195 1.00 91.69 82 VAL A N 1
ATOM 665 C CA . VAL A 1 82 ? 3.128 0.561 -0.189 1.00 91.69 82 VAL A CA 1
ATOM 666 C C . VAL A 1 82 ? 3.617 0.762 -1.623 1.00 91.69 82 VAL A C 1
ATOM 668 O O . VAL A 1 82 ? 4.823 0.746 -1.865 1.00 91.69 82 VAL A O 1
ATOM 671 N N . LEU A 1 83 ? 2.721 1.090 -2.559 1.00 90.44 83 LEU A N 1
ATOM 672 C CA . LEU A 1 83 ? 3.106 1.395 -3.940 1.00 90.44 83 LEU A CA 1
ATOM 673 C C . LEU A 1 83 ? 4.030 2.617 -4.028 1.00 90.44 83 LEU A C 1
ATOM 675 O O . LEU A 1 83 ? 5.072 2.573 -4.681 1.00 90.44 83 LEU A O 1
ATOM 679 N N . LYS A 1 84 ? 3.689 3.707 -3.329 1.00 90.69 84 LYS A N 1
ATOM 680 C CA . LYS A 1 84 ? 4.509 4.926 -3.313 1.00 90.69 84 LYS A CA 1
ATOM 681 C C . LYS A 1 84 ? 5.896 4.667 -2.731 1.00 90.69 84 LYS A C 1
ATOM 683 O O . LYS A 1 84 ? 6.865 5.227 -3.227 1.00 90.69 84 LYS A O 1
ATOM 688 N N . LEU A 1 85 ? 6.000 3.853 -1.683 1.00 90.12 85 LEU A N 1
ATOM 689 C CA . LEU A 1 85 ? 7.281 3.483 -1.082 1.00 90.12 85 LEU A CA 1
ATOM 6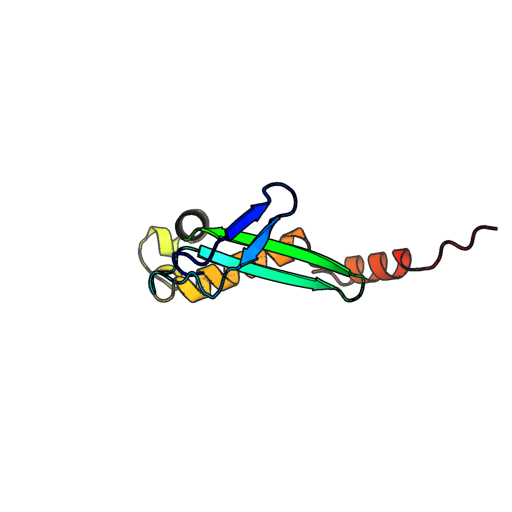90 C C . LEU A 1 85 ? 8.162 2.694 -2.045 1.00 90.12 85 LEU A C 1
ATOM 692 O O . LEU A 1 85 ? 9.343 3.007 -2.179 1.00 90.12 85 LEU A O 1
ATOM 696 N N . LEU A 1 86 ? 7.579 1.705 -2.721 1.00 89.44 86 LEU A N 1
ATOM 697 C CA . LEU A 1 86 ? 8.279 0.889 -3.703 1.00 89.44 86 LEU A CA 1
ATOM 698 C C . LEU A 1 86 ? 8.833 1.762 -4.839 1.00 89.44 86 LEU A C 1
ATOM 700 O O . LEU A 1 86 ? 10.031 1.726 -5.124 1.00 89.44 86 LEU A O 1
ATOM 704 N N . LEU A 1 87 ? 7.989 2.623 -5.412 1.00 87.38 87 LEU A N 1
ATOM 705 C CA . LEU A 1 87 ? 8.386 3.543 -6.479 1.00 87.38 87 LEU A CA 1
ATOM 706 C C . LEU A 1 87 ? 9.357 4.626 -5.998 1.00 87.38 87 LEU A C 1
ATOM 708 O O . LEU A 1 87 ? 10.275 4.983 -6.718 1.00 87.38 87 LEU A O 1
ATOM 712 N N . SER A 1 88 ? 9.215 5.134 -4.776 1.00 85.75 88 SER A N 1
ATOM 713 C CA . SER A 1 88 ? 10.146 6.132 -4.240 1.00 85.75 88 SER A CA 1
ATOM 714 C C . SER A 1 88 ? 11.541 5.562 -3.986 1.00 85.75 88 SER A C 1
ATOM 716 O O . SER A 1 88 ? 12.494 6.334 -3.936 1.00 85.75 88 SER A O 1
ATOM 718 N N . ARG A 1 89 ? 11.659 4.248 -3.762 1.00 81.75 89 ARG A N 1
ATOM 719 C CA . ARG A 1 89 ? 12.939 3.588 -3.484 1.00 81.75 89 ARG A CA 1
ATOM 720 C C . ARG A 1 89 ? 13.617 3.056 -4.743 1.00 81.75 89 ARG A C 1
ATOM 722 O O . ARG A 1 89 ? 14.838 3.103 -4.818 1.00 81.75 89 ARG A O 1
ATOM 729 N N . PHE A 1 90 ? 12.843 2.539 -5.695 1.00 81.06 90 PHE A N 1
ATOM 730 C CA . PHE A 1 90 ? 13.379 1.843 -6.871 1.00 81.06 90 PHE A CA 1
ATOM 731 C C . PHE A 1 90 ? 12.826 2.357 -8.205 1.00 81.06 90 PHE A C 1
ATOM 733 O O . PHE A 1 90 ? 13.346 2.007 -9.260 1.00 81.06 90 PHE A O 1
ATOM 740 N N . GLY A 1 91 ? 11.758 3.151 -8.182 1.00 72.31 91 GLY A N 1
ATOM 741 C CA . GLY A 1 91 ? 11.149 3.712 -9.378 1.00 72.31 91 GLY A CA 1
ATOM 742 C C . GLY A 1 91 ? 11.914 4.929 -9.893 1.00 72.31 91 GLY A C 1
ATOM 743 O O . GLY A 1 91 ? 12.422 5.758 -9.137 1.00 72.31 91 GLY A O 1
ATOM 744 N N . ILE A 1 92 ? 11.946 5.063 -11.216 1.00 66.75 92 ILE A N 1
ATOM 745 C CA . ILE A 1 92 ? 12.517 6.213 -11.918 1.00 66.75 92 ILE A CA 1
ATOM 746 C C . ILE A 1 92 ? 11.505 7.360 -11.840 1.00 66.75 92 ILE A C 1
ATOM 748 O O . ILE A 1 92 ? 10.671 7.535 -12.728 1.00 66.75 92 ILE A O 1
ATOM 752 N N . LEU A 1 93 ? 11.530 8.122 -10.747 1.00 64.12 93 LEU A N 1
ATOM 753 C CA . LEU A 1 93 ? 10.581 9.225 -10.550 1.00 64.12 93 LEU A CA 1
ATOM 754 C C . LEU A 1 93 ? 10.957 10.505 -11.313 1.00 64.12 93 LEU A C 1
ATOM 756 O O . LEU A 1 93 ? 10.110 11.378 -11.473 1.00 64.12 93 LEU A O 1
ATOM 760 N N . SER A 1 94 ? 12.207 10.622 -11.773 1.00 63.59 94 SER A N 1
ATOM 761 C CA . SER A 1 94 ? 12.721 11.804 -12.474 1.00 63.59 94 SER A CA 1
ATOM 762 C C . SER A 1 94 ? 13.087 11.498 -13.925 1.00 63.59 94 SER A C 1
ATOM 764 O O . SER A 1 94 ? 13.634 10.435 -14.237 1.00 63.59 94 SER A O 1
ATOM 766 N N . VAL A 1 95 ? 12.833 12.475 -14.798 1.00 64.19 95 VAL A N 1
ATOM 767 C CA . VAL A 1 95 ? 13.223 12.465 -16.214 1.00 64.19 95 VAL A CA 1
ATOM 768 C C . VAL A 1 95 ? 14.744 12.336 -16.360 1.00 64.19 95 VAL A C 1
ATOM 770 O O . VAL A 1 95 ? 15.213 11.580 -17.203 1.00 64.19 95 VAL A O 1
ATOM 773 N N . ASP A 1 96 ? 15.518 12.948 -15.461 1.00 61.34 96 ASP A N 1
ATOM 774 C CA . ASP A 1 96 ? 16.985 12.870 -15.477 1.00 61.34 96 ASP A CA 1
ATOM 775 C C . ASP A 1 96 ? 17.497 11.461 -15.170 1.00 61.34 96 ASP A C 1
ATOM 777 O O . ASP A 1 96 ? 18.451 10.975 -15.780 1.00 61.34 96 ASP A O 1
ATOM 781 N N . CYS A 1 97 ? 16.847 10.767 -14.232 1.00 64.62 97 CYS A N 1
ATOM 782 C CA . CYS A 1 97 ? 17.183 9.384 -13.905 1.00 64.62 97 CYS A CA 1
ATOM 783 C C . CYS A 1 97 ? 16.832 8.451 -15.075 1.00 64.62 97 CYS A C 1
ATOM 785 O O . CYS A 1 97 ? 17.607 7.548 -15.395 1.00 64.62 97 CYS A O 1
ATOM 787 N N . ARG A 1 98 ? 15.728 8.733 -15.784 1.00 63.62 98 ARG A N 1
ATOM 788 C CA . ARG A 1 98 ? 15.365 8.043 -17.029 1.00 63.62 98 ARG A CA 1
ATOM 789 C C . ARG A 1 98 ? 16.436 8.248 -18.101 1.00 63.62 98 ARG A C 1
ATOM 791 O O . ARG A 1 98 ? 16.899 7.271 -18.681 1.00 63.62 98 ARG A O 1
ATOM 798 N N . GLN A 1 99 ? 16.874 9.489 -18.315 1.00 67.75 99 GLN A N 1
ATOM 799 C CA . GLN A 1 99 ? 17.906 9.833 -19.297 1.00 67.75 99 GLN A CA 1
ATOM 800 C C . GLN A 1 99 ? 19.236 9.119 -19.000 1.00 67.75 99 GLN A C 1
ATOM 802 O O . GLN A 1 99 ? 19.855 8.549 -19.899 1.00 67.75 99 GLN A O 1
ATOM 807 N N . ARG A 1 100 ? 19.648 9.085 -17.723 1.00 60.53 100 ARG A N 1
ATOM 808 C CA . ARG A 1 100 ? 20.857 8.369 -17.281 1.00 60.53 100 ARG A CA 1
ATOM 809 C C . ARG A 1 100 ? 20.750 6.865 -17.519 1.00 60.53 100 ARG A C 1
ATOM 811 O O . ARG A 1 100 ? 21.683 6.275 -18.058 1.00 60.53 100 ARG A O 1
ATOM 818 N N . LEU A 1 101 ? 19.611 6.249 -17.219 1.00 65.31 101 LEU A N 1
ATOM 819 C CA . LEU A 1 101 ? 19.401 4.826 -17.504 1.00 65.31 101 LEU A CA 1
ATOM 820 C C . LEU A 1 101 ? 19.441 4.518 -19.005 1.00 65.31 101 LEU A C 1
ATOM 822 O O . LEU A 1 101 ? 20.112 3.569 -19.402 1.00 65.31 101 LEU A O 1
ATOM 826 N N . HIS A 1 102 ? 18.838 5.360 -19.852 1.00 66.50 102 HIS A N 1
ATOM 827 C CA . HIS A 1 102 ? 18.979 5.228 -21.308 1.00 66.50 102 HIS A CA 1
ATOM 828 C C . HIS A 1 102 ? 20.440 5.316 -21.764 1.00 66.50 102 HIS A C 1
ATOM 830 O O . HIS A 1 102 ? 20.849 4.547 -22.629 1.00 66.50 102 HIS A O 1
ATOM 836 N N . SER A 1 103 ? 21.248 6.199 -21.165 1.00 66.19 103 SER A N 1
ATOM 837 C CA . SER A 1 103 ? 22.677 6.286 -21.495 1.00 66.19 103 SER A CA 1
ATOM 838 C C . SER A 1 103 ? 23.492 5.068 -21.047 1.00 66.19 103 SER A C 1
ATOM 840 O O . SER A 1 103 ? 24.486 4.762 -21.696 1.00 66.19 103 SER A O 1
ATOM 842 N N . THR A 1 104 ? 23.051 4.366 -19.994 1.00 60.38 104 THR A N 1
ATOM 843 C CA . THR A 1 104 ? 23.718 3.166 -19.452 1.00 60.38 104 THR A CA 1
ATOM 844 C C . THR A 1 104 ? 23.403 1.915 -20.279 1.00 60.38 104 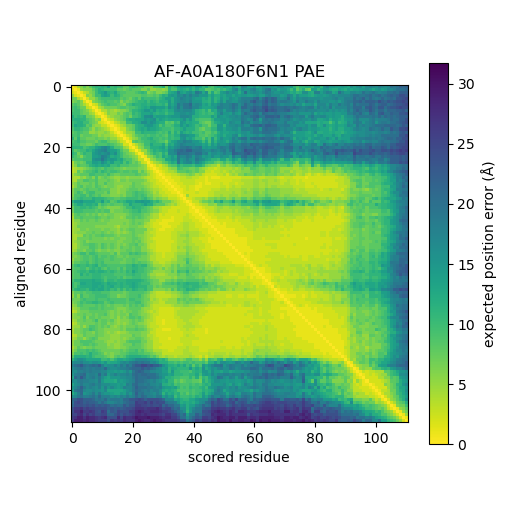THR A C 1
ATOM 846 O O . THR A 1 104 ? 24.219 1.008 -20.357 1.00 60.38 104 THR A O 1
ATOM 849 N N . ASN A 1 105 ? 22.241 1.882 -20.939 1.00 62.19 105 ASN A N 1
ATOM 850 C CA . ASN A 1 105 ? 21.827 0.795 -21.833 1.00 62.19 105 ASN A CA 1
ATOM 851 C C . ASN A 1 105 ? 22.450 0.876 -23.240 1.00 62.19 105 ASN A C 1
ATOM 853 O O . ASN A 1 105 ? 22.043 0.121 -24.124 1.00 62.19 105 ASN A O 1
ATOM 857 N N . ARG A 1 106 ? 23.405 1.784 -23.487 1.00 57.25 106 ARG A N 1
ATOM 858 C CA . ARG A 1 106 ? 24.183 1.740 -24.730 1.00 57.25 106 ARG A CA 1
ATOM 859 C C . ARG A 1 106 ? 25.204 0.603 -24.628 1.00 57.25 106 ARG A C 1
ATOM 861 O O . ARG A 1 106 ? 25.877 0.523 -23.600 1.00 57.25 106 ARG A O 1
ATOM 868 N N . PRO A 1 107 ? 25.316 -0.275 -25.641 1.00 58.59 107 PRO A N 1
ATOM 869 C CA . PRO A 1 107 ? 26.336 -1.312 -25.635 1.00 58.59 107 PRO A CA 1
ATOM 870 C C . PRO A 1 107 ? 27.705 -0.650 -25.467 1.00 58.59 107 PRO A C 1
ATOM 872 O O . PRO A 1 107 ? 27.994 0.366 -26.099 1.00 58.59 107 PRO A O 1
ATOM 875 N N . PHE A 1 108 ? 28.511 -1.190 -24.555 1.00 56.47 108 PHE A N 1
ATOM 876 C CA . PHE A 1 108 ? 29.896 -0.780 -24.379 1.00 56.47 108 PHE A CA 1
ATOM 877 C C . PHE A 1 108 ? 30.652 -1.202 -25.641 1.00 56.47 108 PHE A C 1
ATOM 879 O O . PHE A 1 108 ? 31.028 -2.363 -25.786 1.00 56.47 108 PHE A O 1
ATOM 886 N N . GLU A 1 109 ? 30.792 -0.284 -26.593 1.00 59.53 109 GLU A N 1
ATOM 887 C CA . GLU A 1 109 ? 31.680 -0.472 -27.733 1.00 59.53 109 GLU A CA 1
ATOM 888 C C . GLU A 1 109 ? 33.115 -0.423 -27.200 1.00 59.53 109 GLU A C 1
ATOM 890 O O . GLU A 1 109 ? 33.664 0.640 -26.918 1.00 59.53 109 GLU A O 1
ATOM 895 N N . ALA A 1 110 ? 33.680 -1.607 -26.965 1.00 48.88 110 ALA A N 1
ATOM 896 C CA . ALA A 1 110 ? 35.090 -1.775 -26.664 1.00 48.88 110 ALA A CA 1
ATOM 897 C C . ALA A 1 110 ? 35.887 -1.561 -27.961 1.00 48.88 110 ALA A C 1
ATOM 899 O O . ALA A 1 110 ? 35.875 -2.423 -28.840 1.00 48.88 110 ALA A O 1
ATOM 900 N N . THR A 1 111 ? 36.525 -0.397 -28.088 1.00 47.03 111 THR A N 1
ATOM 901 C CA . THR A 1 111 ? 37.675 -0.168 -28.983 1.00 47.03 111 THR A CA 1
ATOM 902 C C . THR A 1 111 ? 38.961 -0.666 -28.357 1.00 47.03 111 THR A C 1
ATOM 904 O O . THR A 1 111 ? 39.133 -0.416 -27.141 1.00 47.03 111 THR A O 1
#

Secondary structure (DSSP, 8-state):
-BTT-EEEE-TTT--EEE-GGG---S-B-EEEEEEE-TTS-EEEEEEEHHHHHHHHHHH-HHHHTT-SHHHH-HHHHHHHHHHHHHHHHHS--SHHHHHHHHHHTS-----

Sequence (111 aa):
MYEGEIASQNRFTGEIVFNPAGKKSDTVIGYVAYFSLINGFEKYLYMTKEECEKRGKKYSQMYKKGYGKWSDDFDAMARKTVLKLLLSRFGILSVDCRQRLHSTNRPFEAT

pLDDT: mean 76.39, std 13.85, range [47.03, 93.75]

Nearest PDB structures (foldseek):
  7ub2-assembly1_E  TM=8.817E-01  e=5.639E-06  Listeria innocua Clip11262
  7ubb-assembly1_C  TM=8.808E-01  e=2.987E-05  Listeria innocua Clip11262

Radius of gyration: 18.03 Å; Cα contacts (8 Å, |Δi|>4): 133; chains: 1; bounding box: 50×36×45 Å

Foldseek 3Di:
DAPQQFPDADPPQRDTDGDPVGHPDPDQQWEKDKDADPVGDIHMFIDTLVRLLVVCCVPPPQVVVVDDCCNVPVPVSRHVVRHCVVCVVPNPPDPVSVVVVVVVPDPPPDD

Mean predicted aligned error: 9.94 Å